Protein AF-A0A329ZF53-F1 (afdb_monomer)

Solvent-accessible surface area (backbone atoms only — not comparable to full-atom values): 8188 Å² total; per-residue (Å²): 131,90,72,89,76,68,65,44,32,32,32,58,91,73,32,65,64,70,64,58,56,51,54,51,51,56,63,67,65,66,76,51,49,71,43,66,34,71,62,25,59,51,46,46,70,32,67,70,43,31,74,73,72,41,86,58,62,62,74,73,63,56,39,70,66,47,57,69,74,24,46,76,45,34,40,31,30,53,93,78,36,82,58,34,37,29,33,40,26,84,71,59,100,56,40,24,41,36,37,33,37,32,73,51,96,76,31,36,33,30,56,34,59,50,82,39,50,76,84,63,77,64,86,80,60,68,65,87,68,40,51,43,66,69,62,53,59,74,69,55,132

Sequence (141 aa):
MSGIMIDGIYNKSLYFPSELQEMTNKILSYDKKIICTKHALDMQNREQTIKRIGAINIQEFITLDSLRSGEVVECYISKGELTKFVIRIAYDDKYSICAVVVPSINCNLIVTFYLNDFDDTHRTLGVEKYISLAQISSKSP

Mean predicted aligned error: 5.48 Å

pLDDT: mean 88.02, std 12.51, range [40.25, 98.31]

Foldseek 3Di:
DDAPDDFAKAFPVFDDDPVQVVQQLVLLVPQFQEAEDPQAVVQLVDPVNCVPQNRDDVNVVDDSVQQNVWDWGMFGADPNHTQKTWTWGDDDQFWTKIFIWGRDPRHTYRHHIDIDGPPPPPPVPPCVRHDHPVVSVVVDD

Structure (mmCIF, N/CA/C/O backbone):
data_AF-A0A329ZF53-F1
#
_entry.id   AF-A0A329ZF53-F1
#
loop_
_atom_site.group_PDB
_atom_site.id
_atom_site.type_symbol
_atom_site.label_atom_id
_atom_site.label_alt_id
_atom_site.label_comp_id
_atom_site.label_asym_id
_atom_site.label_entity_id
_atom_site.label_seq_id
_atom_site.pdbx_PDB_ins_code
_atom_site.Cartn_x
_atom_site.Cartn_y
_atom_site.Cartn_z
_atom_site.occupancy
_atom_site.B_iso_or_equiv
_atom_site.auth_seq_id
_atom_site.auth_comp_id
_atom_site.auth_asym_id
_atom_site.auth_atom_id
_atom_site.pdbx_PDB_model_num
ATOM 1 N N . MET A 1 1 ? -22.793 -6.505 12.398 1.00 40.25 1 MET A N 1
ATOM 2 C CA . MET A 1 1 ? -22.665 -5.811 13.697 1.00 40.25 1 MET A CA 1
ATOM 3 C C . MET A 1 1 ? -21.556 -4.799 13.513 1.00 40.25 1 MET A C 1
ATOM 5 O O . MET A 1 1 ? -20.470 -5.237 13.169 1.00 40.25 1 MET A O 1
ATOM 9 N N . SER A 1 2 ? -21.830 -3.499 13.641 1.00 47.16 2 SER A N 1
ATOM 10 C CA . SER A 1 2 ? -20.784 -2.475 13.553 1.00 47.16 2 SER A CA 1
ATOM 11 C C . SER A 1 2 ? -19.886 -2.592 14.782 1.00 47.16 2 SER A C 1
ATOM 13 O O . SER A 1 2 ? -20.337 -2.316 15.897 1.00 47.16 2 SER A O 1
ATOM 15 N N . GLY A 1 3 ? -18.662 -3.078 14.601 1.00 57.72 3 GLY A N 1
ATOM 16 C CA . GLY A 1 3 ? -17.704 -3.200 15.697 1.00 57.72 3 GLY A CA 1
ATOM 17 C C . GLY A 1 3 ? -17.233 -1.820 16.156 1.00 57.72 3 GLY A C 1
ATOM 18 O O . GLY A 1 3 ? -17.075 -0.913 15.342 1.00 57.72 3 GLY A O 1
ATOM 19 N N . ILE A 1 4 ? -16.984 -1.642 17.455 1.00 66.81 4 ILE A N 1
ATOM 20 C CA . ILE A 1 4 ? -16.298 -0.441 17.951 1.00 66.81 4 ILE A CA 1
ATOM 21 C C . ILE A 1 4 ? -14.888 -0.438 17.346 1.00 66.81 4 ILE A C 1
ATOM 23 O O . ILE A 1 4 ? -14.062 -1.289 17.681 1.00 66.81 4 ILE A O 1
ATOM 27 N N . MET A 1 5 ? -14.613 0.506 16.445 1.00 80.62 5 MET A N 1
ATOM 28 C CA . MET A 1 5 ? -13.278 0.708 15.890 1.00 80.62 5 MET A CA 1
ATOM 29 C C . MET A 1 5 ? -12.469 1.561 16.866 1.00 80.62 5 MET A C 1
ATOM 31 O O . MET A 1 5 ? -12.809 2.711 17.131 1.00 80.62 5 MET A O 1
ATOM 35 N N . ILE A 1 6 ? -11.414 0.978 17.427 1.00 88.44 6 ILE A N 1
ATOM 36 C CA . ILE A 1 6 ? -10.486 1.675 18.322 1.00 88.44 6 ILE A CA 1
ATOM 37 C C . ILE A 1 6 ? -9.226 2.101 17.569 1.00 88.44 6 ILE A C 1
ATOM 39 O O . ILE A 1 6 ? -8.851 1.487 16.569 1.00 88.44 6 ILE A O 1
ATOM 43 N N . ASP A 1 7 ? -8.548 3.123 18.077 1.00 92.00 7 ASP A N 1
ATOM 44 C CA . ASP A 1 7 ? -7.241 3.530 17.568 1.00 92.00 7 ASP A CA 1
ATOM 45 C C . ASP A 1 7 ? -6.217 2.400 17.713 1.00 92.00 7 ASP A C 1
ATOM 47 O O . ASP A 1 7 ? -6.170 1.704 18.733 1.00 92.00 7 ASP A O 1
ATOM 51 N N . GLY A 1 8 ? -5.383 2.231 16.689 1.00 93.75 8 GLY A N 1
ATOM 52 C CA . GLY A 1 8 ? -4.372 1.185 16.646 1.00 93.75 8 GLY A CA 1
ATOM 53 C C . GLY A 1 8 ? -4.063 0.697 15.238 1.00 93.75 8 GLY A C 1
ATOM 54 O O . GLY A 1 8 ? -4.459 1.2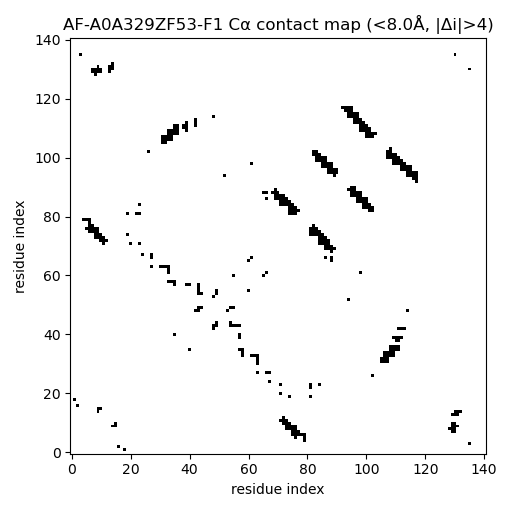94 14.234 1.00 93.75 8 GLY A O 1
ATOM 55 N N . ILE A 1 9 ? -3.318 -0.403 15.180 1.00 94.56 9 ILE A N 1
ATOM 56 C CA . ILE A 1 9 ? -2.900 -1.040 13.934 1.00 94.56 9 ILE A CA 1
ATOM 57 C C . ILE A 1 9 ? -3.670 -2.348 13.792 1.00 94.56 9 ILE A C 1
ATOM 59 O O . ILE A 1 9 ? -3.637 -3.192 14.682 1.00 94.56 9 ILE A O 1
ATOM 63 N N . TYR A 1 10 ? -4.353 -2.526 12.672 1.00 93.81 10 TYR A N 1
ATOM 64 C CA . TYR A 1 10 ? -5.106 -3.731 12.345 1.00 93.81 10 TYR A CA 1
ATOM 65 C C . TYR A 1 10 ? -4.362 -4.501 11.269 1.00 93.81 10 TYR A C 1
ATOM 67 O O . TYR A 1 10 ? -3.925 -3.900 10.290 1.00 93.81 10 TYR A O 1
ATOM 75 N N . ASN A 1 11 ? -4.248 -5.817 11.426 1.00 92.31 11 ASN A N 1
ATOM 76 C CA . ASN A 1 11 ? -3.626 -6.697 10.443 1.00 92.31 11 ASN A CA 1
ATOM 77 C C . ASN A 1 11 ? -4.590 -7.819 10.069 1.00 92.31 11 ASN A C 1
ATOM 79 O O . ASN A 1 11 ? -5.193 -8.446 10.944 1.00 92.31 11 ASN A O 1
ATOM 83 N N . LYS A 1 12 ? -4.700 -8.091 8.767 1.00 90.12 12 LYS A N 1
ATOM 84 C CA . LYS A 1 12 ? -5.672 -9.039 8.221 1.00 90.12 12 LYS A CA 1
ATOM 85 C C . LYS A 1 12 ? -5.513 -10.470 8.725 1.00 90.12 12 LYS A C 1
ATOM 87 O O . LYS A 1 12 ? -6.504 -11.183 8.829 1.00 90.12 12 LYS A O 1
ATOM 92 N N . SER A 1 13 ? -4.298 -10.870 9.096 1.00 86.12 13 SER A N 1
ATOM 93 C CA . SER A 1 13 ? -4.029 -12.207 9.642 1.00 86.12 13 SER A CA 1
ATOM 94 C C . SER A 1 13 ? -4.462 -12.393 11.102 1.00 86.12 13 SER A C 1
ATOM 96 O O . SER A 1 13 ? -4.551 -13.528 11.562 1.00 86.12 13 SER A O 1
ATOM 98 N N . LEU A 1 14 ? -4.735 -11.305 11.831 1.00 87.00 14 LEU A N 1
ATOM 99 C CA . LEU A 1 14 ? -5.075 -11.338 13.257 1.00 87.00 14 LEU A CA 1
ATOM 100 C C . LEU A 1 14 ? -6.531 -10.943 13.500 1.00 87.00 14 LEU A C 1
ATOM 102 O O . LEU A 1 14 ? -7.309 -11.709 14.065 1.00 87.00 14 LEU A O 1
ATOM 106 N N . TYR A 1 15 ? -6.897 -9.731 13.089 1.00 88.56 15 TYR A N 1
ATOM 107 C CA . TYR A 1 15 ? -8.244 -9.199 13.225 1.00 88.56 15 TYR A CA 1
ATOM 108 C C . TYR A 1 15 ? -8.447 -8.025 12.268 1.00 88.56 15 TYR A C 1
ATOM 110 O O . TYR A 1 15 ? -7.667 -7.069 12.261 1.00 88.56 15 TYR A O 1
ATOM 118 N N . PHE A 1 16 ? -9.518 -8.088 11.474 1.00 90.12 16 PHE A N 1
ATOM 119 C CA . PHE A 1 16 ? -9.775 -7.109 10.422 1.00 90.12 16 PHE A CA 1
ATOM 120 C C . PHE A 1 16 ? -11.277 -6.899 10.200 1.00 90.12 16 PHE A C 1
ATOM 122 O O . PHE A 1 16 ? -11.913 -7.689 9.500 1.00 90.12 16 PHE A O 1
ATOM 129 N N . PRO A 1 17 ? -11.858 -5.856 10.813 1.00 90.88 17 PRO A N 1
ATOM 130 C CA . PRO A 1 17 ? -13.237 -5.456 10.563 1.00 90.88 17 PRO A CA 1
ATOM 131 C C . PRO A 1 17 ? -13.489 -5.169 9.079 1.00 90.88 17 PRO A C 1
ATOM 133 O O . PRO A 1 17 ? -12.651 -4.558 8.410 1.00 90.88 17 PRO A O 1
ATOM 136 N N . SER A 1 18 ? -14.666 -5.545 8.576 1.00 91.38 18 SER A N 1
ATOM 137 C CA . SER A 1 18 ? -15.093 -5.245 7.200 1.00 91.38 18 SER A CA 1
ATOM 138 C C . SER A 1 18 ? -15.102 -3.743 6.902 1.00 91.38 18 SER A C 1
ATOM 140 O O . SER A 1 18 ? -14.781 -3.326 5.792 1.00 91.38 18 SER A O 1
ATOM 142 N N . GLU A 1 19 ? -15.376 -2.924 7.915 1.00 92.56 19 GLU A N 1
ATOM 143 C CA . GLU A 1 19 ? -15.408 -1.467 7.849 1.00 92.56 19 GLU A CA 1
ATOM 144 C C . GLU A 1 19 ? -14.057 -0.882 7.401 1.00 92.56 19 GLU A C 1
ATOM 146 O O . GLU A 1 19 ? -14.024 0.133 6.711 1.00 92.56 19 GLU A O 1
ATOM 151 N N . LEU A 1 20 ? -12.928 -1.533 7.714 1.00 94.06 20 LEU A N 1
ATOM 152 C CA . LEU A 1 20 ? -11.608 -1.082 7.252 1.00 94.06 20 LEU A CA 1
ATOM 153 C C . LEU A 1 20 ? -11.450 -1.223 5.735 1.00 94.06 20 LEU A C 1
ATOM 155 O O . LEU A 1 20 ? -10.866 -0.351 5.080 1.00 94.06 20 LEU A O 1
ATOM 159 N N . GLN A 1 21 ? -11.992 -2.303 5.165 1.00 92.69 21 GLN A N 1
ATOM 160 C CA . GLN A 1 21 ? -12.008 -2.500 3.718 1.00 92.69 21 GLN A CA 1
ATOM 161 C C . GLN A 1 21 ? -12.893 -1.441 3.055 1.00 92.69 21 GLN A C 1
ATOM 163 O O . GLN A 1 21 ? -12.493 -0.849 2.054 1.00 92.69 21 GLN A O 1
ATOM 168 N N . GLU A 1 22 ? -14.058 -1.144 3.634 1.00 93.56 22 GLU A N 1
ATOM 169 C CA . GLU A 1 22 ? -14.963 -0.102 3.137 1.00 93.56 22 GLU A CA 1
ATOM 170 C C . GLU A 1 22 ? -14.320 1.291 3.178 1.00 93.56 22 GLU A C 1
ATOM 172 O O . GLU A 1 22 ? -14.372 2.022 2.187 1.00 93.56 22 GLU A O 1
ATOM 177 N N . MET A 1 23 ? -13.654 1.648 4.282 1.00 95.31 23 MET A N 1
ATOM 178 C CA . MET A 1 23 ? -12.916 2.911 4.408 1.00 95.31 23 MET A CA 1
ATOM 179 C C . MET A 1 23 ? -11.818 3.030 3.348 1.00 95.31 23 MET A C 1
ATOM 181 O O . MET A 1 23 ? -11.686 4.076 2.706 1.00 95.31 23 MET A O 1
ATOM 185 N N . THR A 1 24 ? -11.058 1.955 3.131 1.00 96.25 24 THR A N 1
ATOM 186 C CA . THR 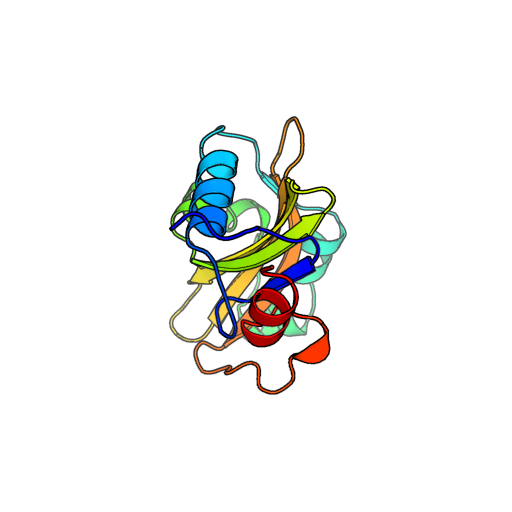A 1 24 ? -9.984 1.937 2.132 1.00 96.25 24 THR A CA 1
ATOM 187 C C . THR A 1 24 ? -10.549 2.061 0.715 1.00 96.25 24 THR A C 1
ATOM 189 O O . THR A 1 24 ? -10.097 2.908 -0.057 1.00 96.25 24 THR A O 1
ATOM 192 N N . ASN A 1 25 ? -11.603 1.306 0.390 1.00 94.88 25 ASN A N 1
ATOM 193 C CA . ASN A 1 25 ? -12.292 1.387 -0.901 1.00 94.88 25 ASN A CA 1
ATOM 194 C C . ASN A 1 25 ? -12.838 2.797 -1.156 1.00 94.88 25 ASN A C 1
ATOM 196 O O . ASN A 1 25 ? -12.675 3.343 -2.248 1.00 94.88 25 ASN A O 1
ATOM 200 N N . LYS A 1 26 ? -13.431 3.425 -0.135 1.00 95.38 26 LYS A N 1
ATOM 201 C CA . LYS A 1 26 ? -13.923 4.802 -0.214 1.00 95.38 26 LYS A CA 1
ATOM 202 C C . LYS A 1 26 ? -12.791 5.777 -0.530 1.00 95.38 26 LYS A C 1
ATOM 204 O O . LYS A 1 26 ? -12.943 6.595 -1.431 1.00 95.38 26 LYS A O 1
ATOM 209 N N . ILE A 1 27 ? -11.644 5.672 0.139 1.00 95.62 27 ILE A N 1
ATOM 210 C CA . ILE A 1 27 ? -10.468 6.512 -0.146 1.00 95.62 27 ILE A CA 1
ATOM 211 C C . ILE A 1 27 ? -9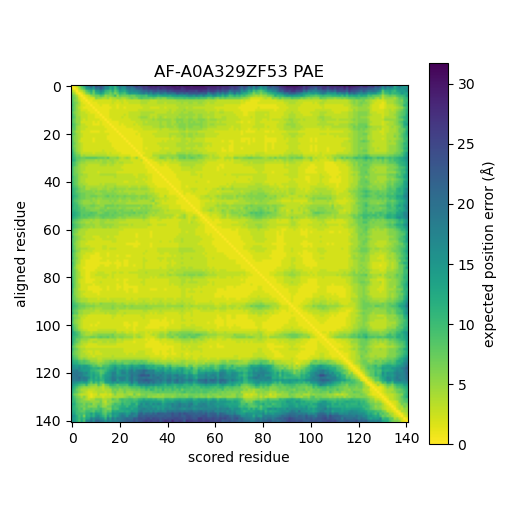.996 6.354 -1.596 1.00 95.62 27 ILE A C 1
ATOM 213 O O . ILE A 1 27 ? -9.734 7.354 -2.269 1.00 95.62 27 ILE A O 1
AT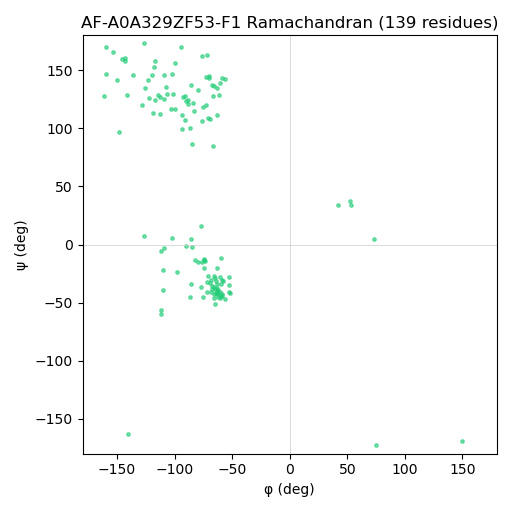OM 217 N N . LEU A 1 28 ? -9.924 5.118 -2.091 1.00 95.69 28 LEU A N 1
ATOM 218 C CA . LEU A 1 28 ? -9.484 4.824 -3.457 1.00 95.69 28 LEU A CA 1
ATOM 219 C C . LEU A 1 28 ? -10.537 5.169 -4.523 1.00 95.69 28 LEU A C 1
ATOM 221 O O . LEU A 1 28 ? -10.208 5.221 -5.707 1.00 95.69 28 LEU A O 1
ATOM 225 N N . SER A 1 29 ? -11.788 5.440 -4.145 1.00 94.94 29 SER A N 1
ATOM 226 C CA . SER A 1 29 ? -12.834 5.870 -5.085 1.00 94.94 29 SER A CA 1
ATOM 227 C C . SER A 1 29 ? -12.678 7.321 -5.558 1.00 94.94 29 SER A C 1
ATOM 229 O O . SER A 1 29 ? -13.181 7.669 -6.616 1.00 94.94 29 SER A O 1
ATOM 231 N N . TYR A 1 30 ? -11.935 8.164 -4.829 1.00 91.81 30 TYR A N 1
ATOM 232 C CA . TYR A 1 30 ? -11.833 9.606 -5.103 1.00 91.81 30 TYR A CA 1
ATOM 233 C C . TYR A 1 30 ? -10.910 9.999 -6.280 1.00 91.81 30 TYR A C 1
ATOM 235 O O . TYR A 1 30 ? -10.511 11.158 -6.351 1.00 91.81 30 TYR A O 1
ATOM 243 N N . ASP A 1 31 ? -10.523 9.065 -7.159 1.00 90.06 31 ASP A N 1
ATOM 244 C CA . ASP A 1 31 ? -9.640 9.277 -8.332 1.00 90.06 31 ASP A CA 1
ATOM 245 C C . ASP A 1 31 ? -8.415 10.184 -8.079 1.00 90.06 31 ASP A C 1
ATOM 247 O O . ASP A 1 31 ? -7.943 10.935 -8.936 1.00 90.06 31 ASP A O 1
ATOM 251 N N . LYS A 1 32 ? -7.870 10.116 -6.860 1.00 93.62 32 LYS A N 1
ATOM 252 C CA . LYS A 1 32 ? -6.718 10.917 -6.445 1.00 93.62 32 LYS A CA 1
ATOM 253 C C . LYS A 1 32 ? -5.444 10.407 -7.110 1.00 93.62 32 LYS A C 1
ATOM 255 O O . LYS A 1 32 ? -5.224 9.201 -7.219 1.00 93.62 32 LYS A O 1
ATOM 260 N N . LYS A 1 33 ? -4.548 11.336 -7.463 1.00 95.06 33 LYS A N 1
ATOM 261 C CA . LYS A 1 33 ? -3.224 11.008 -8.014 1.00 95.06 33 LYS A CA 1
ATOM 262 C C . LYS A 1 33 ? -2.422 10.138 -7.045 1.00 95.06 33 LYS A C 1
ATOM 264 O O . LYS A 1 33 ? -2.448 10.379 -5.837 1.00 95.06 33 LYS A O 1
ATOM 269 N N . ILE A 1 34 ? -1.653 9.195 -7.584 1.00 96.38 34 ILE A N 1
ATOM 270 C CA . ILE A 1 34 ? -0.670 8.419 -6.824 1.00 96.38 34 ILE A CA 1
ATOM 271 C C . ILE A 1 34 ? 0.685 9.114 -6.918 1.00 96.38 34 ILE A C 1
ATOM 273 O O . ILE A 1 34 ? 1.152 9.406 -8.017 1.00 96.38 34 ILE A O 1
ATOM 277 N N . ILE A 1 35 ? 1.313 9.394 -5.777 1.00 96.62 35 ILE A N 1
ATOM 278 C CA . ILE A 1 35 ? 2.622 10.055 -5.727 1.00 96.62 35 ILE A CA 1
ATOM 279 C C . ILE A 1 35 ? 3.561 9.231 -4.854 1.00 96.62 35 ILE A C 1
ATOM 281 O O . ILE A 1 35 ? 3.307 9.045 -3.663 1.00 96.62 35 ILE A O 1
ATOM 285 N N . CYS A 1 36 ? 4.668 8.770 -5.425 1.00 96.62 36 CYS A N 1
ATOM 286 C CA . CYS A 1 36 ? 5.724 8.116 -4.667 1.00 96.62 36 CYS A CA 1
ATOM 287 C C . CYS A 1 36 ? 6.605 9.146 -3.955 1.00 96.62 36 CYS A C 1
ATOM 289 O O . CYS A 1 36 ? 7.052 10.136 -4.533 1.00 96.62 36 CYS A O 1
ATOM 291 N N . THR A 1 37 ? 6.880 8.904 -2.676 1.00 97.00 37 THR A N 1
ATOM 292 C CA . THR A 1 37 ? 7.875 9.690 -1.939 1.00 97.00 37 THR A CA 1
ATOM 293 C C . THR A 1 37 ? 9.290 9.342 -2.397 1.00 97.00 37 THR A C 1
ATOM 295 O O . THR A 1 37 ? 9.527 8.267 -2.948 1.00 97.00 37 THR A O 1
ATOM 298 N N . LYS A 1 38 ? 10.268 10.203 -2.081 1.00 95.88 38 LYS A N 1
ATOM 299 C CA . LYS A 1 38 ? 11.689 9.901 -2.314 1.00 95.88 38 LYS A CA 1
ATOM 300 C C . LYS A 1 38 ? 12.093 8.553 -1.712 1.00 95.88 38 LYS A C 1
ATOM 302 O O . LYS A 1 38 ? 12.780 7.787 -2.365 1.00 95.88 38 LYS A O 1
ATOM 307 N N . HIS A 1 39 ? 11.620 8.235 -0.508 1.00 95.94 39 HIS A N 1
ATOM 308 C CA . HIS A 1 39 ? 11.953 6.968 0.135 1.00 95.94 39 HIS A CA 1
ATOM 309 C C . HIS A 1 39 ? 11.439 5.755 -0.660 1.00 95.94 39 HIS A C 1
ATOM 311 O O . HIS A 1 39 ? 12.186 4.800 -0.856 1.00 95.94 39 HIS A O 1
ATOM 31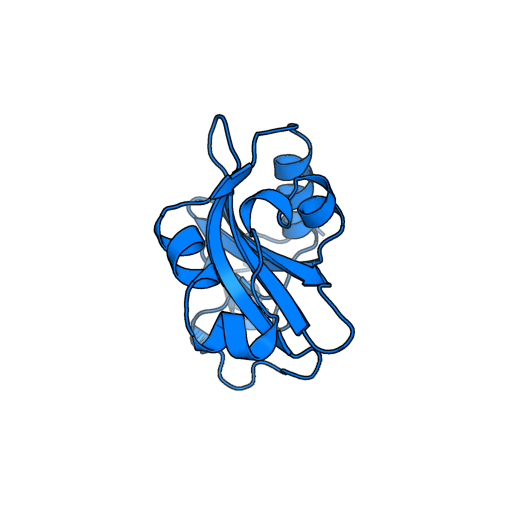7 N N . ALA A 1 40 ? 10.209 5.809 -1.181 1.00 95.12 40 ALA A N 1
ATOM 318 C CA . ALA A 1 40 ? 9.692 4.780 -2.083 1.00 95.12 40 ALA A CA 1
ATOM 319 C C . ALA A 1 40 ? 10.498 4.700 -3.395 1.00 95.12 40 ALA A C 1
ATOM 321 O O . ALA A 1 40 ? 10.800 3.610 -3.866 1.00 95.12 40 ALA A O 1
ATOM 322 N N . LEU A 1 41 ? 10.912 5.834 -3.964 1.00 95.00 41 LEU A N 1
ATOM 323 C CA . LEU A 1 41 ? 11.769 5.851 -5.157 1.00 95.00 41 LEU A CA 1
ATOM 324 C C . LEU A 1 41 ? 13.189 5.322 -4.878 1.00 95.00 41 LEU A C 1
ATOM 326 O O . LEU A 1 41 ? 13.808 4.711 -5.743 1.00 95.00 41 LEU A O 1
ATOM 330 N N . ASP A 1 42 ? 13.710 5.490 -3.666 1.00 94.19 42 ASP A N 1
ATOM 331 C CA . ASP A 1 42 ? 14.993 4.906 -3.269 1.00 94.19 42 ASP A CA 1
ATOM 332 C C . ASP A 1 42 ? 14.871 3.377 -3.094 1.00 94.19 42 ASP A C 1
ATOM 334 O O . ASP A 1 42 ? 15.810 2.641 -3.396 1.00 94.19 42 ASP A O 1
ATOM 338 N N . MET A 1 43 ? 13.705 2.872 -2.661 1.00 92.38 43 MET A N 1
ATOM 339 C CA . MET A 1 43 ? 13.437 1.435 -2.490 1.00 92.38 43 MET A CA 1
ATOM 340 C C . MET A 1 43 ? 13.531 0.632 -3.795 1.00 92.38 43 MET A C 1
ATOM 342 O O . MET A 1 43 ? 14.077 -0.474 -3.775 1.00 92.38 43 MET A O 1
ATOM 346 N N . GLN A 1 44 ? 13.049 1.170 -4.923 1.00 92.62 44 GLN A N 1
ATOM 347 C CA . GLN A 1 44 ? 13.151 0.494 -6.232 1.00 92.62 44 GLN A CA 1
ATOM 348 C C . GLN A 1 44 ? 14.597 0.354 -6.717 1.00 92.62 44 GLN A C 1
ATOM 350 O O . GLN A 1 44 ? 14.919 -0.599 -7.417 1.00 92.62 44 GLN A O 1
ATOM 355 N N . ASN A 1 45 ? 15.480 1.256 -6.284 1.00 91.81 45 ASN A N 1
ATOM 356 C CA . ASN A 1 45 ? 16.887 1.268 -6.676 1.00 91.81 45 ASN A CA 1
ATOM 357 C C . ASN A 1 45 ? 17.779 0.439 -5.738 1.00 91.81 45 ASN A C 1
ATOM 359 O O . ASN A 1 45 ? 18.989 0.355 -5.949 1.00 91.81 45 ASN A O 1
ATOM 363 N N . ARG A 1 46 ? 17.223 -0.166 -4.679 1.00 92.69 46 ARG A N 1
ATOM 364 C CA . ARG A 1 46 ? 18.003 -1.026 -3.784 1.00 92.69 46 ARG A CA 1
ATOM 365 C C . ARG A 1 46 ? 18.431 -2.292 -4.511 1.00 92.69 46 ARG A C 1
ATOM 367 O O . ARG A 1 46 ? 17.620 -2.962 -5.143 1.00 92.69 46 ARG A O 1
ATOM 374 N N . GLU A 1 47 ? 19.686 -2.680 -4.306 1.00 90.06 47 GLU A N 1
ATOM 375 C CA . GLU A 1 47 ? 20.277 -3.876 -4.911 1.00 90.06 47 GLU A CA 1
ATOM 376 C C . GLU A 1 47 ? 19.437 -5.139 -4.665 1.00 90.06 47 GLU A C 1
ATOM 378 O O . GLU A 1 47 ? 19.237 -5.937 -5.573 1.00 90.06 47 GLU A O 1
ATOM 383 N N . GLN A 1 48 ? 18.889 -5.304 -3.457 1.00 87.81 48 GLN A N 1
ATOM 384 C CA . GLN A 1 48 ? 18.027 -6.443 -3.126 1.00 87.81 48 GLN A CA 1
ATOM 385 C C . GLN A 1 48 ? 16.713 -6.448 -3.919 1.00 87.81 48 GLN A C 1
ATOM 387 O O . GLN A 1 48 ? 16.264 -7.515 -4.330 1.00 87.81 48 GLN A O 1
ATOM 392 N N . THR A 1 49 ? 16.111 -5.278 -4.150 1.00 88.44 49 THR A N 1
ATOM 393 C CA . THR A 1 49 ? 14.899 -5.146 -4.970 1.00 88.44 49 THR A CA 1
ATOM 394 C C . THR A 1 49 ? 15.213 -5.534 -6.411 1.00 88.44 49 THR A C 1
ATOM 396 O O . THR A 1 49 ? 14.573 -6.431 -6.956 1.00 88.44 49 THR A O 1
ATOM 399 N N . ILE A 1 50 ? 16.270 -4.946 -6.982 1.00 89.81 50 ILE A N 1
ATOM 400 C CA . ILE A 1 50 ? 16.703 -5.206 -8.362 1.00 89.81 50 ILE A CA 1
ATOM 401 C C . ILE A 1 50 ? 17.063 -6.683 -8.559 1.00 89.81 50 ILE A C 1
ATOM 403 O O . ILE A 1 50 ? 16.689 -7.285 -9.559 1.00 89.81 50 ILE A O 1
ATOM 407 N N . LYS A 1 51 ? 17.744 -7.306 -7.592 1.00 90.06 51 LYS A N 1
ATOM 408 C CA . LYS A 1 51 ? 18.080 -8.737 -7.642 1.00 90.06 51 LYS A CA 1
ATOM 409 C C . LYS A 1 51 ? 16.854 -9.650 -7.618 1.00 90.06 51 LYS A C 1
ATOM 411 O O . LYS A 1 51 ? 16.928 -10.747 -8.163 1.00 90.06 51 LYS A O 1
ATOM 416 N N . ARG A 1 52 ? 15.765 -9.247 -6.953 1.00 88.12 52 ARG A N 1
ATOM 417 C CA . ARG A 1 52 ? 14.561 -10.081 -6.797 1.00 88.12 52 ARG A CA 1
ATOM 418 C C . ARG A 1 52 ? 13.591 -9.934 -7.961 1.00 88.12 52 ARG A C 1
ATOM 420 O O . ARG A 1 52 ? 13.110 -10.954 -8.434 1.00 88.12 52 ARG A O 1
ATOM 427 N N . ILE A 1 53 ? 13.322 -8.703 -8.396 1.00 89.25 53 ILE A N 1
ATOM 428 C CA . ILE A 1 53 ? 12.270 -8.399 -9.383 1.00 89.25 53 ILE A CA 1
ATOM 429 C C . ILE A 1 53 ? 12.762 -7.581 -10.586 1.00 89.25 53 ILE A C 1
ATOM 431 O O . ILE A 1 53 ? 11.968 -7.138 -11.406 1.00 89.25 53 ILE A O 1
ATOM 435 N N . GLY A 1 54 ? 14.070 -7.358 -10.713 1.00 89.62 54 GLY A N 1
ATOM 436 C CA . GLY A 1 54 ? 14.633 -6.537 -11.782 1.00 89.62 54 GLY A CA 1
ATOM 437 C C . GLY A 1 54 ? 14.429 -5.034 -11.575 1.00 89.62 54 GLY A C 1
ATOM 438 O O . GLY A 1 54 ? 14.002 -4.564 -10.518 1.00 89.62 54 GLY A O 1
ATOM 439 N N . ALA A 1 55 ? 14.788 -4.259 -12.600 1.00 87.75 55 ALA A N 1
ATOM 440 C CA . ALA A 1 55 ? 14.532 -2.825 -12.620 1.00 87.75 55 ALA A CA 1
ATOM 441 C C . ALA A 1 55 ? 13.032 -2.581 -12.833 1.00 87.75 55 ALA A C 1
ATOM 443 O O . ALA A 1 55 ? 12.472 -2.979 -13.852 1.00 87.75 55 ALA A O 1
ATOM 444 N N . ILE A 1 56 ? 12.397 -1.912 -11.874 1.00 89.38 56 ILE A N 1
ATOM 445 C CA . ILE A 1 56 ? 10.978 -1.558 -11.911 1.00 89.38 56 ILE A CA 1
ATOM 446 C C . ILE A 1 56 ? 10.826 -0.045 -11.772 1.00 89.38 56 ILE A C 1
ATOM 448 O O . ILE A 1 56 ? 11.535 0.582 -10.984 1.00 89.38 56 ILE A O 1
ATOM 452 N N . ASN A 1 57 ? 9.878 0.536 -12.508 1.00 92.44 57 ASN A N 1
ATOM 453 C CA . ASN A 1 57 ? 9.398 1.884 -12.239 1.00 92.44 57 ASN A CA 1
ATOM 454 C C . ASN A 1 57 ? 8.162 1.803 -11.336 1.00 92.44 57 ASN A C 1
ATOM 456 O O . ASN A 1 57 ? 7.049 1.541 -11.792 1.00 92.44 57 ASN A O 1
ATOM 460 N N . ILE A 1 58 ? 8.354 2.021 -10.036 1.00 92.25 58 ILE A N 1
ATOM 461 C CA . ILE A 1 58 ? 7.283 1.858 -9.051 1.00 92.25 58 ILE A CA 1
ATOM 462 C C . ILE A 1 58 ? 6.143 2.867 -9.245 1.00 92.25 58 ILE A C 1
ATOM 464 O O . ILE A 1 58 ? 4.995 2.562 -8.936 1.00 92.25 58 ILE A O 1
ATOM 468 N N . GLN A 1 59 ? 6.445 4.048 -9.792 1.00 92.25 59 GLN A N 1
ATOM 469 C CA . GLN A 1 59 ? 5.459 5.096 -10.057 1.00 92.25 59 GLN A CA 1
ATOM 470 C C . GLN A 1 59 ? 4.525 4.728 -11.220 1.00 92.25 59 GLN A C 1
ATOM 472 O O . GLN A 1 59 ? 3.387 5.194 -11.251 1.00 92.25 59 GLN A O 1
ATOM 477 N N . GLU A 1 60 ? 4.999 3.902 -12.157 1.00 93.50 60 GLU A N 1
ATOM 478 C CA . GLU A 1 60 ? 4.191 3.344 -13.249 1.00 93.50 60 GLU A CA 1
ATOM 479 C C . GLU A 1 60 ? 3.463 2.065 -12.824 1.00 93.50 60 GLU A C 1
ATOM 481 O O . GLU A 1 60 ? 2.341 1.827 -13.259 1.00 93.50 60 GLU A O 1
ATOM 486 N N . PHE A 1 61 ? 4.076 1.254 -11.957 1.00 94.88 61 PHE A N 1
ATOM 487 C CA . PHE A 1 61 ? 3.491 -0.005 -11.495 1.00 94.88 61 PHE A CA 1
ATOM 488 C C . PHE A 1 61 ? 2.363 0.188 -10.464 1.00 94.88 61 PHE A C 1
ATOM 490 O O . PHE A 1 61 ? 1.308 -0.449 -10.547 1.00 94.88 61 PHE A O 1
ATOM 497 N N . ILE A 1 62 ? 2.560 1.061 -9.469 1.00 96.19 62 ILE A N 1
ATOM 498 C CA . ILE A 1 62 ? 1.539 1.347 -8.452 1.00 96.19 62 ILE A CA 1
ATOM 499 C C . ILE A 1 62 ? 0.591 2.417 -8.996 1.00 96.19 62 ILE A C 1
ATOM 501 O O . ILE A 1 62 ? 0.760 3.616 -8.773 1.00 96.19 62 ILE A O 1
ATOM 505 N N . THR A 1 63 ? -0.425 1.960 -9.717 1.00 95.88 63 THR A N 1
ATOM 506 C CA . THR A 1 63 ? -1.519 2.778 -10.232 1.00 95.88 63 THR A CA 1
ATOM 507 C C . THR A 1 63 ? -2.707 2.752 -9.275 1.00 95.88 63 THR A C 1
ATOM 509 O O . THR A 1 63 ? -2.766 1.973 -8.321 1.00 95.88 63 THR A O 1
ATOM 512 N N . LEU A 1 64 ? -3.694 3.611 -9.524 1.00 95.50 64 LEU A N 1
ATOM 513 C CA . LEU A 1 64 ? -4.936 3.563 -8.759 1.00 95.50 64 LEU A CA 1
ATOM 514 C C . LEU A 1 64 ? -5.685 2.239 -8.975 1.00 95.50 64 LEU A C 1
ATOM 516 O O . LEU A 1 64 ? -6.242 1.697 -8.024 1.00 95.50 64 LEU A O 1
ATOM 520 N N . ASP A 1 65 ? -5.658 1.701 -10.193 1.00 95.56 65 ASP A N 1
ATOM 521 C CA . ASP A 1 65 ? -6.307 0.430 -10.511 1.00 95.56 65 ASP A CA 1
ATOM 522 C C . ASP A 1 65 ? -5.612 -0.744 -9.825 1.00 95.56 65 ASP A C 1
ATOM 524 O O . ASP A 1 65 ? -6.292 -1.592 -9.247 1.00 95.56 65 ASP A O 1
ATOM 528 N N . SER A 1 66 ? -4.273 -0.760 -9.784 1.00 96.25 66 SER A N 1
ATOM 529 C CA . SER A 1 66 ? -3.555 -1.822 -9.076 1.00 96.25 66 SER A CA 1
ATOM 530 C C . SER A 1 66 ? -3.809 -1.772 -7.567 1.00 96.25 66 SER A C 1
ATOM 532 O O . SER A 1 66 ? -4.024 -2.817 -6.951 1.00 96.25 66 SER A O 1
ATOM 534 N N . LEU A 1 67 ? -3.924 -0.572 -6.981 1.00 96.69 67 LEU A N 1
ATOM 535 C CA . LEU A 1 67 ? -4.361 -0.399 -5.591 1.00 96.69 67 LEU A CA 1
ATOM 536 C C . LEU A 1 67 ? -5.802 -0.877 -5.358 1.00 96.69 67 LEU A C 1
ATOM 538 O O . LEU A 1 67 ? -6.063 -1.518 -4.346 1.00 96.69 67 LEU A O 1
ATOM 542 N N . ARG A 1 68 ? -6.733 -0.593 -6.278 1.00 95.94 68 ARG A N 1
ATOM 543 C CA . ARG A 1 68 ? -8.140 -1.031 -6.184 1.00 95.94 68 ARG A CA 1
ATOM 544 C C . ARG A 1 68 ? -8.298 -2.544 -6.310 1.00 95.94 68 ARG A C 1
ATOM 546 O O . ARG A 1 68 ? -9.171 -3.110 -5.662 1.00 95.94 68 ARG A O 1
ATOM 553 N N . SER A 1 69 ? -7.475 -3.186 -7.137 1.00 95.19 69 SER A N 1
ATOM 554 C CA . SER A 1 69 ? -7.451 -4.648 -7.282 1.00 95.19 69 SER A CA 1
ATOM 555 C C . SER A 1 69 ? -6.675 -5.360 -6.173 1.00 95.19 69 SER A C 1
ATOM 557 O O . SER A 1 69 ? -6.769 -6.579 -6.041 1.00 95.19 69 SER A O 1
ATOM 559 N N . GLY A 1 70 ? -5.869 -4.615 -5.418 1.00 94.62 70 GLY A N 1
ATOM 560 C CA . GLY A 1 70 ? -4.996 -5.165 -4.397 1.00 94.62 70 GLY A CA 1
ATOM 561 C C . GLY A 1 70 ? -5.735 -5.556 -3.121 1.00 94.62 70 GLY A C 1
ATOM 562 O O . GLY A 1 70 ? -6.846 -5.114 -2.828 1.00 94.62 70 GLY A O 1
ATOM 563 N N . GLU A 1 71 ? -5.074 -6.380 -2.318 1.00 94.44 71 GLU A N 1
ATOM 564 C CA . GLU A 1 71 ? -5.572 -6.803 -1.016 1.00 94.44 71 GLU A CA 1
ATOM 565 C C . GLU A 1 71 ? -5.101 -5.834 0.074 1.00 94.44 71 GLU A C 1
ATOM 567 O O . GLU A 1 71 ? -3.900 -5.656 0.274 1.00 94.44 71 GLU A O 1
ATOM 572 N N . VAL A 1 72 ? -6.023 -5.250 0.841 1.00 95.56 72 VAL A N 1
ATOM 573 C CA . VAL A 1 72 ? -5.656 -4.477 2.036 1.00 95.56 72 VAL A CA 1
ATOM 574 C C . VAL A 1 72 ? -5.263 -5.449 3.145 1.00 95.56 72 VAL A C 1
ATOM 576 O O . VAL A 1 72 ? -6.076 -6.268 3.568 1.00 95.56 72 VAL A O 1
ATOM 579 N N . VAL A 1 73 ? -4.017 -5.373 3.611 1.00 94.25 73 VAL A N 1
ATOM 580 C CA . VAL A 1 73 ? -3.463 -6.316 4.602 1.00 94.25 73 VAL A CA 1
ATOM 581 C C . VAL A 1 73 ? -3.227 -5.684 5.971 1.00 94.25 73 VAL A C 1
ATOM 583 O O . VAL A 1 73 ? -3.194 -6.393 6.976 1.00 94.25 73 VAL A O 1
ATOM 586 N N . GLU A 1 74 ? -3.088 -4.360 6.033 1.00 95.12 74 GLU A N 1
ATOM 587 C CA . GLU A 1 74 ? -2.846 -3.635 7.280 1.00 95.12 74 GLU A CA 1
ATOM 588 C C . GLU A 1 74 ? -3.449 -2.226 7.223 1.00 95.12 74 GLU A C 1
ATOM 590 O O . GLU A 1 74 ? -3.373 -1.556 6.194 1.00 95.12 74 GLU A O 1
ATOM 595 N N . CYS A 1 75 ? -4.021 -1.757 8.331 1.00 96.88 75 CYS A N 1
ATOM 596 C CA . CYS A 1 75 ? -4.635 -0.434 8.459 1.00 96.88 75 CYS A CA 1
ATOM 597 C C . CYS A 1 75 ? -4.227 0.230 9.775 1.00 96.88 75 CYS A C 1
ATOM 599 O O . CYS A 1 75 ? -4.092 -0.430 10.801 1.00 96.88 75 CYS A O 1
ATOM 601 N N . TYR A 1 76 ? -4.080 1.551 9.752 1.00 97.06 76 TYR A N 1
ATOM 602 C CA . TYR A 1 76 ? -3.722 2.369 10.907 1.00 97.06 76 TYR A CA 1
ATOM 603 C C . TYR A 1 76 ? -4.850 3.348 11.188 1.00 97.06 76 TYR A C 1
ATOM 605 O O . TYR A 1 76 ? -5.092 4.269 10.399 1.00 97.06 76 TYR A O 1
ATOM 613 N N . ILE A 1 77 ? -5.502 3.162 12.330 1.00 96.25 77 ILE A N 1
ATOM 614 C CA . ILE A 1 77 ? -6.555 4.042 12.818 1.00 96.25 77 ILE A CA 1
ATOM 615 C C . ILE A 1 77 ? -5.988 4.957 13.896 1.00 96.25 77 ILE A C 1
ATOM 617 O O . ILE A 1 77 ? -5.333 4.497 14.833 1.00 96.25 77 ILE A O 1
ATOM 621 N N . SER A 1 78 ? -6.229 6.254 13.752 1.00 94.75 78 SER A N 1
ATOM 622 C CA . SER A 1 78 ? -5.869 7.264 14.744 1.00 94.75 78 SER A CA 1
ATOM 623 C C . SER A 1 78 ? -6.976 8.301 14.810 1.00 94.75 78 SER A C 1
ATOM 625 O O . SER A 1 78 ? -7.389 8.822 13.775 1.00 94.75 78 SER A O 1
ATOM 627 N N . LYS A 1 79 ? -7.469 8.585 16.017 1.00 91.75 79 LYS A N 1
ATOM 628 C CA . LYS A 1 79 ? -8.637 9.436 16.269 1.00 91.75 79 LYS A CA 1
ATOM 629 C C . LYS A 1 79 ? -9.868 9.003 15.461 1.00 91.75 79 LYS A C 1
ATOM 631 O O . LYS A 1 79 ? -10.618 9.846 14.980 1.00 91.75 79 LYS A O 1
ATOM 636 N N . GLY A 1 80 ? -10.055 7.692 15.296 1.00 90.31 80 GLY A N 1
ATOM 637 C CA . GLY A 1 80 ? -11.156 7.117 14.515 1.00 90.31 80 GLY A CA 1
ATOM 638 C C . GLY A 1 80 ? -11.032 7.256 12.991 1.00 90.31 80 GLY A C 1
ATOM 639 O O . GLY A 1 80 ? -11.950 6.862 12.276 1.00 90.31 80 GLY A O 1
ATOM 640 N N . GLU A 1 81 ? -9.919 7.780 12.469 1.00 93.19 81 GLU A N 1
ATOM 641 C CA . GLU A 1 81 ? -9.697 7.947 11.028 1.00 93.19 81 GLU A CA 1
ATOM 642 C C . GLU A 1 81 ? -8.634 6.986 10.484 1.00 93.19 81 GLU A C 1
ATOM 644 O O . GLU A 1 81 ? -7.637 6.689 11.149 1.00 93.19 81 GLU A O 1
ATOM 649 N N . LEU A 1 82 ? -8.811 6.537 9.234 1.00 95.50 82 LEU A N 1
ATOM 650 C CA . LEU A 1 82 ? -7.803 5.751 8.522 1.00 95.50 82 LEU A CA 1
ATOM 651 C C . LEU A 1 82 ? -6.675 6.662 8.031 1.00 95.50 82 LEU A C 1
ATOM 653 O O . LEU A 1 82 ? -6.823 7.397 7.057 1.00 95.50 82 LEU A O 1
ATOM 657 N N . THR A 1 83 ? -5.528 6.577 8.698 1.00 96.94 83 THR A N 1
ATOM 658 C CA . THR A 1 83 ? -4.370 7.455 8.450 1.00 96.94 83 THR A CA 1
ATOM 659 C C . THR A 1 83 ? -3.315 6.838 7.542 1.00 96.94 83 THR A C 1
ATOM 661 O O . THR A 1 83 ? -2.525 7.551 6.925 1.00 96.94 83 THR A O 1
ATOM 664 N N . LYS A 1 84 ? -3.273 5.508 7.468 1.00 97.69 84 LYS A N 1
ATOM 665 C CA . LYS A 1 84 ? -2.326 4.750 6.649 1.00 97.69 84 LYS A CA 1
ATOM 666 C C . LYS A 1 84 ? -2.875 3.352 6.423 1.00 97.69 84 LYS A C 1
ATOM 668 O O . LYS A 1 84 ? -3.513 2.788 7.311 1.00 97.69 84 LYS A O 1
ATOM 673 N N . PHE A 1 85 ? -2.603 2.775 5.268 1.00 97.88 85 PHE A N 1
ATOM 674 C CA . PHE A 1 85 ? -2.942 1.387 4.984 1.00 97.88 85 PHE A CA 1
ATOM 675 C C . PHE A 1 85 ? -1.892 0.750 4.080 1.00 97.88 85 PHE A C 1
ATOM 677 O O . PHE A 1 85 ? -1.112 1.440 3.423 1.00 97.88 85 PHE A O 1
ATOM 684 N N . VAL A 1 86 ? -1.840 -0.575 4.093 1.00 97.44 86 VAL A N 1
ATOM 685 C CA . VAL A 1 86 ? -0.919 -1.371 3.290 1.00 97.44 86 VAL A CA 1
ATOM 686 C C . VAL A 1 86 ? -1.733 -2.219 2.333 1.00 97.44 86 VAL A C 1
ATOM 688 O O . VAL A 1 86 ? -2.599 -2.980 2.768 1.00 97.44 86 VAL A O 1
ATOM 691 N N . ILE A 1 87 ? -1.444 -2.085 1.041 1.00 96.69 87 ILE A N 1
ATOM 692 C CA . ILE A 1 87 ? -2.071 -2.876 -0.018 1.00 96.69 87 ILE A CA 1
ATOM 693 C C . ILE A 1 87 ? -1.034 -3.798 -0.633 1.00 96.69 87 ILE A C 1
ATOM 695 O O . ILE A 1 87 ? 0.024 -3.349 -1.070 1.00 96.69 87 ILE A O 1
ATOM 699 N N . ARG A 1 88 ? -1.359 -5.084 -0.682 1.00 95.38 88 ARG A N 1
ATOM 700 C CA . ARG A 1 88 ? -0.611 -6.112 -1.387 1.00 95.38 88 ARG A CA 1
ATOM 701 C C . ARG A 1 88 ? -1.115 -6.202 -2.825 1.00 95.38 88 ARG A C 1
ATOM 703 O O . ARG A 1 88 ? -2.288 -6.477 -3.064 1.00 95.38 88 ARG A O 1
ATOM 710 N N . ILE A 1 89 ? -0.211 -5.991 -3.771 1.00 95.38 89 ILE A N 1
ATOM 711 C CA . ILE A 1 89 ? -0.456 -6.037 -5.213 1.00 95.38 89 ILE A CA 1
ATOM 712 C C . ILE A 1 89 ? 0.347 -7.210 -5.776 1.00 95.38 89 ILE A C 1
ATOM 714 O O . ILE A 1 89 ? 1.543 -7.318 -5.501 1.00 95.38 89 ILE A O 1
ATOM 718 N N . ALA A 1 90 ? -0.287 -8.100 -6.537 1.00 93.69 90 ALA A N 1
ATOM 719 C CA . ALA A 1 90 ? 0.428 -9.185 -7.210 1.00 93.69 90 ALA A CA 1
ATOM 720 C C . ALA A 1 90 ? 1.423 -8.609 -8.234 1.00 93.69 90 ALA A C 1
ATOM 722 O O . ALA A 1 90 ? 1.073 -7.682 -8.965 1.00 93.69 90 ALA A O 1
ATOM 723 N N . TYR A 1 91 ? 2.653 -9.129 -8.262 1.00 92.00 91 TYR A N 1
ATOM 724 C CA . TYR A 1 91 ? 3.677 -8.714 -9.226 1.00 92.00 91 TYR A CA 1
ATOM 725 C C . TYR A 1 91 ? 3.997 -9.841 -10.213 1.00 92.00 91 TYR A C 1
ATOM 727 O O . TYR A 1 91 ? 3.836 -9.658 -11.416 1.00 92.00 91 TYR A O 1
ATOM 735 N N . ASP A 1 92 ? 4.384 -11.010 -9.704 1.00 90.88 92 ASP A N 1
ATOM 736 C CA . ASP A 1 92 ? 4.564 -12.244 -10.475 1.00 90.88 92 ASP A CA 1
ATOM 737 C C . ASP A 1 92 ? 4.053 -13.448 -9.660 1.00 90.88 92 ASP A C 1
ATOM 739 O O . ASP A 1 92 ? 3.298 -13.254 -8.712 1.00 90.88 92 ASP A O 1
ATOM 743 N N . ASP A 1 93 ? 4.422 -14.681 -10.016 1.00 88.69 93 ASP A N 1
ATOM 744 C CA . ASP A 1 93 ? 3.990 -15.890 -9.293 1.00 88.69 93 ASP A CA 1
ATOM 745 C C . ASP A 1 93 ? 4.686 -16.077 -7.933 1.00 88.69 93 ASP A C 1
ATOM 747 O O . ASP A 1 93 ? 4.276 -16.905 -7.122 1.00 88.69 93 ASP A O 1
ATOM 751 N N . LYS A 1 94 ? 5.771 -15.340 -7.676 1.00 90.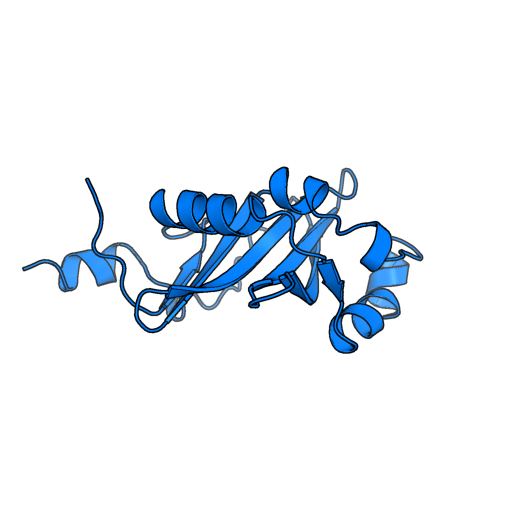62 94 LYS A N 1
ATOM 752 C CA . LYS A 1 94 ? 6.624 -15.507 -6.496 1.00 90.62 94 LYS A CA 1
ATOM 753 C C . LYS A 1 94 ? 6.505 -14.343 -5.522 1.00 90.62 94 LYS A C 1
ATOM 755 O O . LYS A 1 94 ? 6.498 -14.553 -4.307 1.00 90.62 94 LYS A O 1
ATOM 760 N N . TYR A 1 95 ? 6.409 -13.130 -6.044 1.00 90.94 95 TYR A N 1
ATOM 761 C CA . TYR A 1 95 ? 6.436 -11.902 -5.283 1.00 90.94 95 TYR A CA 1
ATOM 762 C C . TYR A 1 95 ? 5.151 -11.101 -5.467 1.00 90.94 95 TYR A C 1
ATOM 764 O O . TYR A 1 95 ? 4.562 -10.986 -6.542 1.00 90.94 95 TYR A O 1
ATOM 772 N N . SER A 1 96 ? 4.775 -10.442 -4.383 1.00 93.12 96 SER A N 1
ATOM 773 C CA . SER A 1 96 ? 3.829 -9.340 -4.366 1.00 93.12 96 SER A CA 1
ATOM 774 C C . SER A 1 96 ? 4.524 -8.077 -3.860 1.00 93.12 96 SER A C 1
ATOM 776 O O . SER A 1 96 ? 5.504 -8.130 -3.113 1.00 93.12 96 SER A O 1
ATOM 778 N N . ILE A 1 97 ? 4.029 -6.921 -4.287 1.00 94.44 97 ILE A N 1
ATOM 779 C CA . ILE A 1 97 ? 4.479 -5.612 -3.822 1.00 94.44 97 ILE A CA 1
ATOM 780 C C . ILE A 1 97 ? 3.484 -5.123 -2.774 1.00 94.44 97 ILE A C 1
ATOM 782 O O . ILE A 1 97 ? 2.315 -4.884 -3.068 1.00 94.44 97 ILE A O 1
ATOM 786 N N . CYS A 1 98 ? 3.957 -4.954 -1.544 1.00 95.25 98 CYS A N 1
ATOM 787 C CA . CYS A 1 98 ? 3.195 -4.324 -0.477 1.00 95.25 98 CYS A CA 1
ATOM 788 C C . CYS A 1 98 ? 3.474 -2.821 -0.480 1.00 95.25 98 CYS A C 1
ATOM 790 O O . CYS A 1 98 ? 4.555 -2.379 -0.087 1.00 95.25 98 CYS A O 1
ATOM 792 N N . ALA A 1 99 ? 2.498 -2.034 -0.921 1.00 97.06 99 ALA A N 1
ATOM 793 C CA . ALA A 1 99 ? 2.557 -0.582 -0.963 1.00 97.06 99 ALA A CA 1
ATOM 794 C C . ALA A 1 99 ? 2.008 0.019 0.335 1.00 97.06 99 ALA A C 1
ATOM 796 O O . ALA A 1 99 ? 0.885 -0.283 0.737 1.00 97.06 99 ALA A O 1
ATOM 797 N N . VAL A 1 100 ? 2.776 0.905 0.973 1.00 97.94 100 VAL A N 1
ATOM 798 C CA . VAL A 1 100 ? 2.328 1.657 2.150 1.00 97.94 100 VAL A CA 1
ATOM 799 C C . VAL A 1 100 ? 1.764 2.996 1.697 1.00 97.94 100 VAL A C 1
ATOM 801 O O . VAL A 1 100 ? 2.506 3.872 1.240 1.00 97.94 100 VAL A O 1
ATOM 804 N N . VAL A 1 101 ? 0.454 3.155 1.852 1.00 98.31 101 VAL A N 1
ATOM 805 C CA . VAL A 1 101 ? -0.309 4.298 1.361 1.00 98.31 101 VAL A CA 1
ATOM 806 C C . VAL A 1 101 ? -0.714 5.203 2.517 1.00 98.31 101 VAL A C 1
ATOM 808 O O . VAL A 1 101 ? -1.293 4.750 3.505 1.00 98.31 101 VAL A O 1
ATOM 811 N N . VAL A 1 102 ? -0.443 6.498 2.374 1.00 98.12 102 VAL A N 1
ATOM 812 C CA . VAL A 1 102 ? -0.976 7.552 3.241 1.00 98.12 102 VAL A CA 1
ATOM 813 C C . VAL A 1 102 ? -1.934 8.411 2.415 1.00 98.12 102 VAL A C 1
ATOM 815 O O . VAL A 1 102 ? -1.487 9.097 1.487 1.00 98.12 102 VAL A O 1
ATOM 818 N N . PRO A 1 103 ? -3.246 8.378 2.701 1.00 96.06 103 PRO A N 1
ATOM 819 C CA . PRO A 1 103 ? -4.191 9.258 2.037 1.00 96.06 103 PRO A CA 1
ATOM 820 C C . PRO A 1 103 ? -3.917 10.713 2.425 1.00 96.06 103 PRO A C 1
ATOM 822 O O . PRO A 1 103 ? -3.697 11.043 3.587 1.00 96.06 103 PRO A O 1
ATOM 825 N N . SER A 1 104 ? -3.953 11.597 1.436 1.00 93.19 104 SER A N 1
ATOM 826 C CA . SER A 1 104 ? -3.863 13.044 1.607 1.00 93.19 104 SER A CA 1
ATOM 827 C C . SER A 1 104 ? -5.049 13.717 0.916 1.00 93.19 104 SER A C 1
ATOM 829 O O . SER A 1 104 ? -5.851 13.074 0.229 1.00 93.19 104 SER A O 1
ATOM 831 N N . ILE A 1 105 ? -5.190 15.030 1.096 1.00 89.81 105 ILE A N 1
ATOM 832 C CA . ILE A 1 105 ? -6.301 15.811 0.536 1.00 89.81 105 ILE A CA 1
ATOM 833 C C . ILE A 1 105 ? -6.355 15.634 -0.991 1.00 89.81 105 ILE A C 1
ATOM 835 O O . ILE A 1 105 ? -7.408 15.293 -1.524 1.00 89.81 105 ILE A O 1
ATOM 839 N N . ASN A 1 106 ? -5.209 15.743 -1.671 1.00 92.19 106 ASN A N 1
ATOM 840 C CA . ASN A 1 106 ? -5.137 15.796 -3.139 1.00 92.19 106 ASN A CA 1
ATOM 841 C C . ASN A 1 106 ? -4.482 14.570 -3.801 1.00 92.19 106 ASN A C 1
ATOM 843 O O . ASN A 1 106 ? -4.423 14.485 -5.027 1.00 92.19 106 ASN A O 1
ATOM 847 N N . CYS A 1 107 ? -3.947 13.635 -3.018 1.00 94.88 107 CYS A N 1
ATOM 848 C CA . CYS A 1 107 ? -3.224 12.474 -3.531 1.00 94.88 107 CYS A CA 1
ATOM 849 C C . CYS A 1 107 ? -3.283 11.295 -2.556 1.00 94.88 107 CYS A C 1
ATOM 851 O O . CYS A 1 107 ? -3.614 11.459 -1.382 1.00 94.88 107 CYS A O 1
ATOM 853 N N . ASN A 1 108 ? -2.918 10.116 -3.047 1.00 96.12 108 ASN A N 1
ATOM 854 C CA . ASN A 1 108 ? -2.518 8.982 -2.228 1.00 96.12 108 ASN A CA 1
ATOM 855 C C . ASN A 1 108 ? -0.990 8.875 -2.303 1.00 96.12 108 ASN A C 1
ATOM 857 O O . ASN A 1 108 ? -0.422 8.685 -3.382 1.00 96.12 108 ASN A O 1
ATOM 861 N N . LEU A 1 109 ? -0.319 9.056 -1.167 1.00 97.44 109 LEU A N 1
ATOM 862 C CA . LEU A 1 109 ? 1.139 9.029 -1.091 1.00 97.44 109 LEU A CA 1
ATOM 863 C C . LEU A 1 109 ? 1.626 7.602 -0.866 1.00 97.44 109 LEU A C 1
ATOM 865 O O . LEU A 1 109 ? 1.267 6.984 0.135 1.00 97.44 109 LEU A O 1
ATOM 869 N N . ILE A 1 110 ? 2.497 7.109 -1.744 1.00 97.94 110 ILE A N 1
ATOM 870 C CA . ILE A 1 110 ? 3.236 5.865 -1.520 1.00 97.94 110 ILE A CA 1
ATOM 871 C C . ILE A 1 110 ? 4.498 6.211 -0.733 1.00 97.94 110 ILE A C 1
ATOM 873 O O . ILE A 1 110 ? 5.483 6.730 -1.272 1.00 97.94 110 ILE A O 1
ATOM 877 N N . VAL A 1 111 ? 4.452 5.978 0.576 1.00 97.50 111 VAL A N 1
ATOM 878 C CA . VAL A 1 111 ? 5.540 6.351 1.495 1.00 97.50 111 VAL A CA 1
ATOM 879 C C . VAL A 1 111 ? 6.698 5.368 1.397 1.00 97.50 111 VAL A C 1
ATOM 881 O O . VAL A 1 111 ? 7.861 5.748 1.474 1.00 97.50 111 VAL A O 1
ATOM 884 N N . THR A 1 112 ? 6.383 4.095 1.205 1.00 96.75 112 THR A N 1
ATOM 885 C CA . THR A 1 112 ? 7.362 3.044 0.957 1.00 96.75 112 THR A CA 1
ATOM 886 C C . THR A 1 112 ? 6.669 1.863 0.295 1.00 96.75 112 THR A C 1
ATOM 888 O O . THR A 1 112 ? 5.438 1.809 0.230 1.00 96.75 112 THR A O 1
ATOM 891 N N . PHE A 1 113 ? 7.457 0.911 -0.175 1.00 95.75 113 PHE A N 1
ATOM 892 C CA . PHE A 1 113 ? 6.967 -0.400 -0.557 1.00 95.75 113 PHE A CA 1
ATOM 893 C C . PHE A 1 113 ? 8.001 -1.455 -0.180 1.00 95.75 113 PHE A C 1
ATOM 895 O O . PHE A 1 113 ? 9.181 -1.151 0.008 1.00 95.75 113 PHE A O 1
ATOM 902 N N . TYR A 1 114 ? 7.560 -2.699 -0.081 1.00 93.12 114 TYR A N 1
ATOM 903 C CA . TYR A 1 114 ? 8.442 -3.837 0.123 1.00 93.12 114 TYR A CA 1
ATOM 904 C C . TYR A 1 114 ? 7.933 -5.049 -0.647 1.00 93.12 114 TYR A C 1
ATOM 906 O O . TYR A 1 114 ? 6.760 -5.129 -1.012 1.00 93.12 114 TYR A O 1
ATOM 914 N N . LEU A 1 115 ? 8.848 -5.976 -0.914 1.00 91.00 115 LEU A N 1
ATOM 915 C CA . LEU A 1 115 ? 8.529 -7.236 -1.566 1.00 91.00 115 LEU A CA 1
ATOM 916 C C . LEU A 1 115 ? 8.079 -8.243 -0.524 1.00 91.00 115 LEU A C 1
ATOM 918 O O . LEU A 1 115 ? 8.700 -8.365 0.532 1.00 91.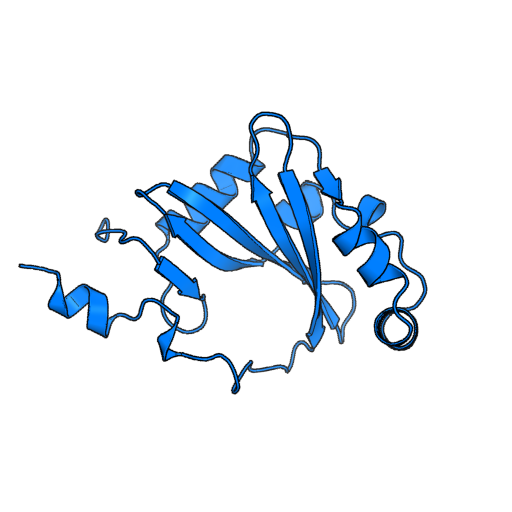00 115 LEU A O 1
ATOM 922 N N . ASN A 1 116 ? 7.028 -8.969 -0.860 1.00 88.31 116 ASN A N 1
ATOM 923 C CA . ASN A 1 116 ? 6.488 -10.041 -0.059 1.00 88.31 116 ASN A CA 1
ATOM 924 C C . ASN A 1 116 ? 6.486 -11.329 -0.881 1.00 88.31 116 ASN A C 1
ATOM 926 O O . ASN A 1 116 ? 5.926 -11.338 -1.976 1.00 88.31 116 ASN A O 1
ATOM 930 N N . ASP A 1 117 ? 7.087 -12.402 -0.369 1.00 85.31 117 ASP A N 1
ATOM 931 C CA . ASP A 1 117 ? 6.905 -13.721 -0.982 1.00 85.31 117 ASP A CA 1
ATOM 932 C C . ASP A 1 117 ? 5.467 -14.192 -0.717 1.00 85.31 117 ASP A C 1
ATOM 934 O O . ASP A 1 117 ? 4.916 -13.924 0.354 1.00 85.31 117 ASP A O 1
ATOM 938 N N . PHE A 1 118 ? 4.836 -14.882 -1.672 1.00 74.44 118 PHE A N 1
ATOM 939 C CA . PHE A 1 118 ? 3.480 -15.417 -1.455 1.00 74.44 118 PHE A CA 1
ATOM 940 C C . PHE A 1 118 ? 3.411 -16.386 -0.271 1.00 74.44 118 PHE A C 1
ATOM 942 O O . PHE A 1 118 ? 2.424 -16.383 0.462 1.00 74.44 118 PHE A O 1
ATOM 949 N N . ASP A 1 119 ? 4.484 -17.146 -0.051 1.00 71.31 119 ASP A N 1
ATOM 950 C CA . ASP A 1 119 ? 4.600 -18.106 1.047 1.00 71.31 119 ASP A CA 1
ATOM 951 C C . ASP A 1 119 ? 5.081 -17.471 2.364 1.00 71.31 119 ASP A C 1
ATOM 953 O O . ASP A 1 119 ? 5.204 -18.165 3.381 1.00 71.31 119 ASP A O 1
ATOM 957 N N . ASP A 1 120 ? 5.374 -16.163 2.383 1.00 69.56 120 ASP A N 1
ATOM 958 C CA . ASP A 1 120 ? 5.772 -15.489 3.616 1.00 69.56 120 ASP A CA 1
ATOM 959 C C . ASP A 1 120 ? 4.564 -15.362 4.553 1.00 69.56 120 ASP A C 1
ATOM 961 O O . ASP A 1 120 ? 3.621 -14.595 4.338 1.00 69.56 120 ASP A O 1
ATOM 965 N N . THR A 1 121 ? 4.610 -16.152 5.624 1.00 61.56 121 THR A N 1
ATOM 966 C CA . THR A 1 121 ? 3.577 -16.206 6.663 1.00 61.56 121 THR A CA 1
ATOM 967 C C . THR A 1 121 ? 3.770 -15.148 7.748 1.00 61.56 121 THR A C 1
ATOM 969 O O . THR A 1 121 ? 3.017 -15.150 8.720 1.00 61.56 121 THR A O 1
ATOM 972 N N . HIS A 1 122 ? 4.753 -14.243 7.611 1.00 59.09 122 HIS A N 1
ATOM 973 C CA . HIS A 1 122 ? 4.959 -13.098 8.509 1.00 59.09 122 HIS A CA 1
ATOM 974 C C . HIS A 1 122 ? 5.049 -13.482 9.996 1.00 59.09 122 HIS A C 1
ATOM 976 O O . HIS A 1 122 ? 4.644 -12.729 10.882 1.00 59.09 122 HIS A O 1
ATOM 982 N N . ARG A 1 123 ? 5.620 -14.660 10.296 1.00 54.16 123 ARG A N 1
ATOM 983 C CA . ARG A 1 123 ? 5.713 -15.225 11.663 1.00 54.16 123 ARG A CA 1
ATOM 984 C C . ARG A 1 123 ? 6.474 -14.344 12.662 1.00 54.16 123 ARG A C 1
ATOM 986 O O . ARG A 1 123 ? 6.449 -14.621 13.855 1.00 54.16 123 ARG A O 1
ATOM 993 N N . THR A 1 124 ? 7.161 -13.312 12.184 1.00 54.44 124 THR A N 1
ATOM 994 C CA . THR A 1 124 ? 7.962 -12.365 12.970 1.00 54.44 124 THR A CA 1
ATOM 995 C C . THR A 1 124 ? 7.278 -11.020 13.204 1.00 54.44 124 THR A C 1
ATOM 997 O O . THR A 1 124 ? 7.914 -10.108 13.735 1.00 54.44 124 THR A O 1
ATOM 1000 N N . LEU A 1 125 ? 6.017 -10.843 12.799 1.00 64.94 125 LEU A N 1
ATOM 1001 C CA . LEU A 1 125 ? 5.274 -9.642 13.166 1.00 64.94 125 LEU A CA 1
ATOM 1002 C C . LEU A 1 125 ? 5.158 -9.574 14.691 1.00 64.94 125 LEU A C 1
ATOM 1004 O O . LEU A 1 125 ? 4.758 -10.542 15.332 1.00 64.94 125 LEU A O 1
ATOM 1008 N N . GLY A 1 126 ? 5.523 -8.426 15.266 1.00 74.19 126 GLY A N 1
ATOM 1009 C CA . GLY A 1 126 ? 5.310 -8.143 16.684 1.00 74.19 126 GLY A CA 1
ATOM 1010 C C . GLY A 1 126 ? 3.815 -8.051 16.957 1.00 74.19 126 GLY A C 1
ATOM 1011 O O . GLY A 1 126 ? 3.242 -6.963 16.891 1.00 74.19 126 GLY A O 1
ATOM 1012 N N . VAL A 1 127 ? 3.181 -9.204 17.181 1.00 79.00 127 VAL A N 1
ATOM 1013 C CA . VAL A 1 127 ? 1.731 -9.377 17.356 1.00 79.00 127 VAL A CA 1
ATOM 1014 C C . VAL A 1 127 ? 1.165 -8.455 18.435 1.00 79.00 127 VAL A C 1
ATOM 1016 O O . VAL A 1 127 ? 0.024 -8.019 18.336 1.00 79.00 127 VAL A O 1
ATOM 1019 N N . GLU A 1 128 ? 1.984 -8.082 19.417 1.00 82.56 128 GLU A N 1
ATOM 1020 C CA . GLU A 1 128 ? 1.659 -7.149 20.492 1.00 82.56 128 GLU A CA 1
ATOM 1021 C C . GLU A 1 128 ? 1.343 -5.722 20.016 1.00 82.56 128 GLU A C 1
AT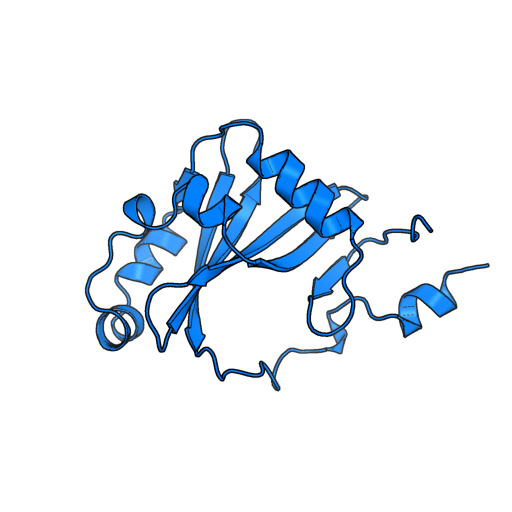OM 1023 O O . GLU A 1 128 ? 0.700 -4.960 20.737 1.00 82.56 128 GLU A O 1
ATOM 1028 N N . LYS A 1 129 ? 1.781 -5.348 18.808 1.00 84.88 129 LYS A N 1
ATOM 1029 C CA . LYS A 1 129 ? 1.535 -4.025 18.213 1.00 84.88 129 LYS A CA 1
ATOM 1030 C C . LYS A 1 129 ? 0.164 -3.917 17.550 1.00 84.88 129 LYS A C 1
ATOM 1032 O O . LYS A 1 129 ? -0.251 -2.811 17.203 1.00 84.88 129 LYS A O 1
ATOM 1037 N N . TYR A 1 130 ? -0.508 -5.047 17.349 1.00 86.19 130 TYR A N 1
ATOM 1038 C CA . TYR A 1 130 ? -1.748 -5.125 16.597 1.00 86.19 130 TYR A CA 1
ATOM 1039 C C . TYR A 1 130 ? -2.959 -5.233 17.508 1.00 86.19 130 TYR A C 1
ATOM 1041 O O . TYR A 1 130 ? -2.920 -5.857 18.569 1.00 86.19 130 TYR A O 1
ATOM 1049 N N . ILE A 1 131 ? -4.062 -4.651 17.048 1.00 87.25 131 ILE A N 1
ATOM 1050 C CA . ILE A 1 131 ? -5.363 -4.862 17.656 1.00 87.25 131 ILE A CA 1
ATOM 1051 C C . ILE A 1 131 ? -5.772 -6.319 17.451 1.00 87.25 131 ILE A C 1
ATOM 1053 O O . ILE A 1 131 ? -5.782 -6.832 16.332 1.00 87.25 131 ILE A O 1
ATOM 1057 N N . SER A 1 132 ? -6.139 -6.970 18.549 1.00 79.50 132 SER A N 1
ATOM 1058 C CA . SER A 1 132 ? -6.654 -8.338 18.576 1.00 79.50 132 SER A CA 1
ATOM 1059 C C . SER A 1 132 ? -8.090 -8.384 19.101 1.00 79.50 132 SER A C 1
ATOM 1061 O O . SER A 1 132 ? -8.531 -7.511 19.855 1.00 79.50 132 SER A O 1
ATOM 1063 N N . LEU A 1 133 ? -8.813 -9.457 18.764 1.00 71.88 133 LEU A N 1
ATOM 1064 C CA . LEU A 1 133 ? -10.161 -9.729 19.284 1.00 71.88 133 LEU A CA 1
ATOM 1065 C C . LEU A 1 133 ? -10.231 -9.698 20.822 1.00 71.88 133 LEU A C 1
ATOM 1067 O O . LEU A 1 133 ? -11.222 -9.236 21.392 1.00 71.88 133 LEU A O 1
ATOM 1071 N N . ALA A 1 134 ? -9.168 -10.144 21.499 1.00 69.38 134 ALA A N 1
ATOM 1072 C CA . ALA A 1 134 ? -9.083 -10.146 22.957 1.00 69.38 134 ALA A CA 1
ATOM 1073 C C . ALA A 1 134 ? -9.146 -8.724 23.545 1.00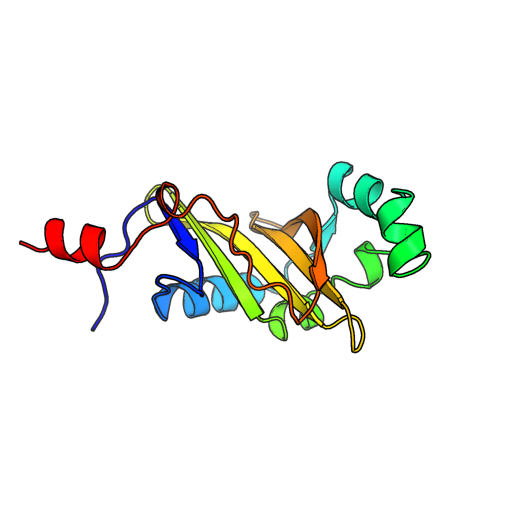 69.38 134 ALA A C 1
ATOM 1075 O O . ALA A 1 134 ? -9.866 -8.479 24.512 1.00 69.38 134 ALA A O 1
ATOM 1076 N N . GLN A 1 135 ? -8.455 -7.763 22.923 1.00 67.88 135 GLN A N 1
ATOM 1077 C CA . GLN A 1 135 ? -8.451 -6.366 23.370 1.00 67.88 135 GLN A CA 1
ATOM 1078 C C . GLN A 1 135 ? -9.807 -5.681 23.153 1.00 67.88 135 GLN A C 1
ATOM 1080 O O . GLN A 1 135 ? -10.210 -4.848 23.964 1.00 67.88 135 GLN A O 1
ATOM 1085 N N . ILE A 1 136 ? -10.536 -6.046 22.098 1.00 67.19 136 ILE A N 1
ATOM 1086 C CA . ILE A 1 136 ? -11.870 -5.495 21.808 1.00 67.19 136 ILE A CA 1
ATOM 1087 C C . ILE A 1 136 ? -12.907 -6.033 22.794 1.00 67.19 136 ILE A C 1
ATOM 1089 O O . ILE A 1 136 ? -13.722 -5.273 23.317 1.00 67.19 136 ILE A O 1
ATOM 1093 N N . SER A 1 137 ? -12.822 -7.326 23.111 1.00 62.12 137 SER A N 1
ATOM 1094 C CA . SER A 1 137 ? -13.714 -7.978 24.076 1.00 62.12 137 SER A CA 1
ATOM 1095 C C . SER A 1 137 ? -13.552 -7.398 25.487 1.00 62.12 137 SER A C 1
ATOM 1097 O O . SER A 1 137 ? -14.534 -7.250 26.198 1.00 62.12 137 SER A O 1
ATOM 1099 N N . SER A 1 138 ? -12.337 -6.980 25.872 1.00 59.31 138 SER A N 1
ATOM 1100 C CA . SER A 1 138 ? -12.079 -6.319 27.167 1.00 59.31 138 SER A CA 1
ATOM 1101 C C . SER A 1 138 ? -12.549 -4.861 27.268 1.00 59.31 138 SER A C 1
ATOM 1103 O O . SER A 1 138 ? -12.564 -4.298 28.359 1.00 59.31 138 SER A O 1
ATOM 1105 N N . LYS A 1 139 ? -12.888 -4.229 26.137 1.00 57.25 139 LYS A N 1
ATOM 1106 C CA . LYS A 1 139 ? -13.342 -2.829 26.062 1.00 57.25 139 LYS A CA 1
ATOM 1107 C C . LYS A 1 139 ? -14.831 -2.699 25.735 1.00 57.25 139 LYS A C 1
ATOM 1109 O O . LYS A 1 139 ? -15.334 -1.580 25.670 1.00 57.25 139 LYS A O 1
ATOM 1114 N N . SER A 1 140 ? -15.512 -3.821 25.510 1.00 50.19 140 SER A N 1
ATOM 1115 C CA . SER A 1 140 ? -16.962 -3.863 25.342 1.00 50.19 140 SER A CA 1
ATOM 1116 C C . SER A 1 140 ? -17.598 -3.925 26.740 1.00 50.19 140 SER A C 1
ATOM 1118 O O . SER A 1 140 ? -17.207 -4.808 27.504 1.00 50.19 140 SER A O 1
ATOM 1120 N N . PRO A 1 141 ? -18.467 -2.968 27.113 1.00 50.88 141 PRO A N 1
ATOM 1121 C CA . PRO A 1 141 ? -19.114 -2.933 28.426 1.00 50.88 141 PRO A CA 1
ATOM 1122 C C . PRO A 1 141 ? -20.062 -4.114 28.662 1.00 50.88 141 PRO A C 1
ATOM 1124 O O . PRO A 1 141 ? -20.612 -4.646 27.670 1.00 50.88 141 PRO A O 1
#

Secondary structure (DSSP, 8-state):
------SEEEETTTB--HHHHHHHHHHHHT-PEEEE-HHHHHHHTSHHHHHHH-S--HHHHS-HHHHHHSEEEEEEEETTEEEEEEEEEE-SSSEEEEEEEEE-SSEEEEEEEEEEETT---TTS-GGGB--HHHHHTT--

Radius of gyration: 15.74 Å; Cα contacts (8 Å, |Δi|>4): 228; chains: 1; bounding box: 43×34×42 Å

Nearest PDB structures (foldseek):
  7elc-assembly1_A  TM=5.096E-01  e=1.256E+00  Mammarenavirus machupoense
  7el9-assembly1_D  TM=5.062E-01  e=1.256E+00  Mammarenavirus machupoense
  4hz9-assembly1_B  TM=3.634E-01  e=7.539E-01  Ralstonia pickettii 12D
  6kld-assembly1_A  TM=2.649E-01  e=6.226E-01  Mammarenavirus machupoense